Protein AF-A0A015VU08-F1 (afdb_monomer_lite)

Radius of gyration: 14.83 Å; chains: 1; bounding box: 28×35×36 Å

pLDDT: mean 81.0, std 16.5, range [40.38, 95.0]

InterPro domains:
  IPR024452 Protein of unknown function DUF3876 [PF12992] (5-62)

Structure (mmCIF, N/CA/C/O backbone):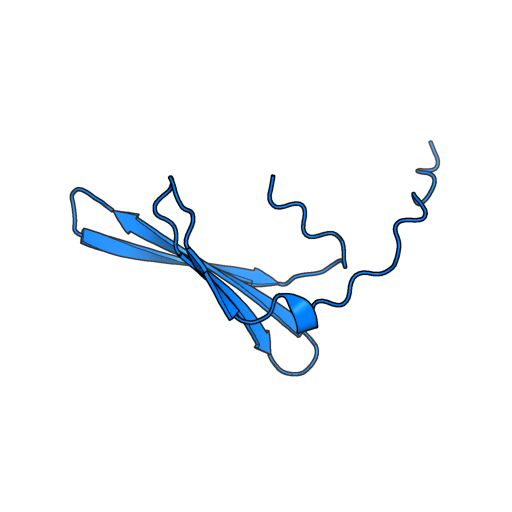
data_AF-A0A015VU08-F1
#
_entry.id   AF-A0A015VU08-F1
#
loop_
_atom_site.group_PDB
_atom_site.id
_atom_site.type_symbol
_atom_site.label_atom_id
_atom_site.label_alt_id
_atom_site.label_comp_id
_atom_site.label_asym_id
_atom_site.label_entity_id
_atom_site.label_seq_id
_atom_site.pdbx_PDB_ins_code
_atom_site.Cartn_x
_atom_site.Cartn_y
_atom_site.Cartn_z
_atom_site.occupancy
_atom_site.B_iso_or_equiv
_atom_site.auth_seq_id
_atom_site.auth_comp_id
_atom_site.auth_asym_id
_atom_site.auth_atom_id
_atom_site.pdbx_PDB_model_num
ATOM 1 N N . MET A 1 1 ? 7.387 29.648 20.100 1.00 40.38 1 MET A N 1
ATOM 2 C CA . MET A 1 1 ? 6.329 29.791 19.076 1.00 40.38 1 MET A CA 1
ATOM 3 C C . MET A 1 1 ? 5.379 28.602 19.202 1.00 40.38 1 MET A C 1
ATOM 5 O O . MET A 1 1 ? 5.808 27.479 18.973 1.00 40.38 1 MET A O 1
ATOM 9 N N . LYS A 1 2 ? 4.143 28.805 19.680 1.00 43.03 2 LYS A N 1
ATOM 10 C CA . LYS A 1 2 ? 3.143 27.727 19.789 1.00 43.03 2 LYS A CA 1
ATOM 11 C C . LYS A 1 2 ? 2.544 27.513 18.397 1.00 43.03 2 LYS A C 1
ATOM 13 O O . LYS A 1 2 ? 1.923 28.432 17.879 1.00 43.03 2 LYS A O 1
ATOM 18 N N . ARG A 1 3 ? 2.760 26.345 17.779 1.00 51.75 3 ARG A N 1
ATOM 19 C CA . ARG A 1 3 ? 2.045 25.968 16.549 1.00 51.75 3 ARG A CA 1
ATOM 20 C C . ARG A 1 3 ? 0.562 25.848 16.903 1.00 51.75 3 ARG A C 1
ATOM 22 O O . ARG A 1 3 ? 0.191 24.986 17.696 1.00 51.75 3 ARG A O 1
ATOM 29 N N . THR A 1 4 ? -0.262 26.743 16.373 1.00 49.59 4 THR A N 1
ATOM 30 C CA . THR A 1 4 ? -1.718 26.601 16.370 1.00 49.59 4 THR A CA 1
ATOM 31 C C . THR A 1 4 ? -2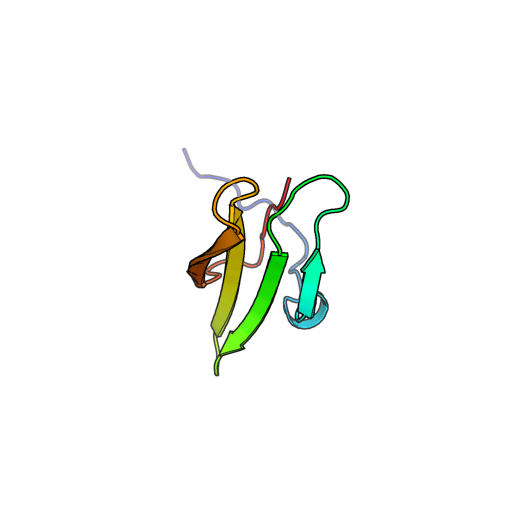.042 25.291 15.658 1.00 49.59 4 THR A C 1
ATOM 33 O O . THR A 1 4 ? -1.616 25.100 14.522 1.00 49.59 4 THR A O 1
ATOM 36 N N . LYS A 1 5 ? -2.706 24.349 16.342 1.00 58.75 5 LYS A N 1
ATOM 37 C CA . LYS A 1 5 ? -3.242 23.146 15.694 1.00 58.75 5 LYS A CA 1
ATOM 38 C C . LYS A 1 5 ? -4.272 23.636 14.681 1.00 58.75 5 LYS A C 1
ATOM 40 O O . LYS A 1 5 ? -5.335 24.100 15.083 1.00 58.75 5 LYS A O 1
ATOM 45 N N . GLU A 1 6 ? -3.917 23.625 13.403 1.00 57.44 6 GLU A N 1
ATOM 46 C CA . GLU A 1 6 ? -4.879 23.856 12.334 1.00 57.44 6 GLU A CA 1
ATOM 47 C C . GLU A 1 6 ? -5.990 22.819 12.498 1.00 57.44 6 GLU A C 1
ATOM 49 O O . GLU A 1 6 ? -5.728 21.624 12.646 1.00 57.44 6 GLU A O 1
ATOM 54 N N . ASN A 1 7 ? -7.223 23.307 12.606 1.00 56.19 7 ASN A N 1
ATOM 55 C CA . ASN A 1 7 ? -8.402 22.502 12.888 1.00 56.19 7 ASN A CA 1
ATOM 56 C C . ASN A 1 7 ? -8.860 21.849 11.579 1.00 56.19 7 ASN A C 1
ATOM 58 O O . ASN A 1 7 ? -9.905 22.189 11.028 1.00 56.19 7 ASN A O 1
ATOM 62 N N . TYR A 1 8 ? -8.005 20.997 11.014 1.00 58.94 8 TYR A N 1
ATOM 63 C CA . TYR A 1 8 ? -8.384 20.172 9.880 1.00 58.94 8 TYR A CA 1
ATOM 64 C C . TYR A 1 8 ? -9.426 19.155 10.348 1.00 58.94 8 TYR A C 1
ATOM 66 O O . TYR A 1 8 ? -9.277 18.605 11.445 1.00 58.94 8 TYR A O 1
ATOM 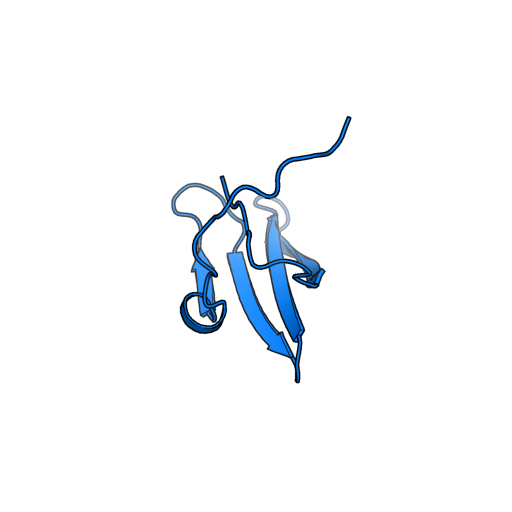74 N N . PRO A 1 9 ? -10.486 18.911 9.559 1.00 66.94 9 PRO A N 1
ATOM 75 C CA . PRO A 1 9 ? -11.421 17.842 9.868 1.00 66.94 9 PRO A CA 1
ATOM 76 C C . PRO A 1 9 ? -10.641 16.532 9.996 1.00 66.94 9 PRO A C 1
ATOM 78 O O . PRO A 1 9 ? -9.768 16.247 9.174 1.00 66.94 9 PRO A O 1
ATOM 81 N N . SER A 1 10 ? -10.943 15.758 11.039 1.00 72.12 10 SER A N 1
ATOM 82 C CA . SER A 1 10 ? -10.327 14.449 11.245 1.00 72.12 10 SER A CA 1
ATOM 83 C C . SER A 1 10 ? -10.581 13.574 10.022 1.00 72.12 10 SER A C 1
ATOM 85 O O . SER A 1 10 ? -11.730 13.438 9.585 1.00 72.12 10 SER A O 1
ATOM 87 N N . PHE A 1 11 ? -9.526 13.002 9.455 1.00 76.44 11 PHE A N 1
ATOM 88 C CA . PHE A 1 11 ? -9.613 12.206 8.238 1.00 76.44 11 PHE A CA 1
ATOM 89 C C . PHE A 1 11 ? -9.689 10.716 8.576 1.00 76.44 11 PHE A C 1
ATOM 91 O O . PHE A 1 11 ? -8.827 10.184 9.272 1.00 76.44 11 PHE A O 1
ATOM 98 N N . ASN A 1 12 ? -10.695 10.015 8.045 1.00 84.69 12 ASN A N 1
ATOM 99 C CA . ASN A 1 12 ? -10.816 8.574 8.245 1.00 84.69 12 ASN A CA 1
ATOM 100 C C . ASN A 1 12 ? -9.883 7.809 7.290 1.00 84.69 12 ASN A C 1
ATOM 102 O O . ASN A 1 12 ? -10.194 7.655 6.108 1.00 84.69 12 ASN A O 1
ATOM 106 N N . LEU A 1 13 ? -8.773 7.281 7.819 1.00 85.25 13 LEU A N 1
ATOM 107 C CA . LEU A 1 13 ? -7.795 6.486 7.060 1.00 85.25 13 LEU A CA 1
ATOM 108 C C . LEU A 1 13 ? -8.390 5.223 6.423 1.00 85.25 13 LEU A C 1
ATOM 110 O O . LEU A 1 13 ? -7.881 4.765 5.402 1.00 85.25 13 LEU A O 1
ATOM 114 N N . PHE A 1 14 ? -9.495 4.690 6.956 1.00 88.31 14 PHE A N 1
ATOM 115 C CA . PHE A 1 14 ? -10.192 3.565 6.334 1.00 88.31 14 PHE A CA 1
ATOM 116 C C . PHE A 1 14 ? -10.637 3.881 4.899 1.00 88.31 14 PHE A C 1
ATOM 118 O O . PHE A 1 14 ? -10.613 3.002 4.043 1.00 88.31 14 PHE A O 1
ATOM 125 N N . SER A 1 15 ? -10.978 5.141 4.612 1.00 89.00 15 SER A N 1
ATOM 126 C CA . SER A 1 15 ? -11.441 5.576 3.291 1.00 89.00 15 SER A CA 1
ATOM 127 C C . SER A 1 15 ? -10.367 5.506 2.199 1.00 89.00 15 SER A C 1
ATOM 129 O O . SER A 1 15 ? -10.709 5.624 1.027 1.00 89.00 15 SER A O 1
ATOM 131 N N . ILE A 1 16 ? -9.087 5.345 2.560 1.00 89.69 16 ILE A N 1
ATOM 132 C CA . ILE A 1 16 ? -7.963 5.288 1.608 1.00 89.69 16 ILE A CA 1
ATOM 133 C C . ILE A 1 16 ? -7.180 3.977 1.663 1.00 89.69 16 ILE A C 1
ATOM 135 O O . ILE A 1 16 ? -6.151 3.852 1.001 1.00 89.69 16 ILE A O 1
ATOM 139 N N . VAL A 1 17 ? -7.646 2.992 2.431 1.00 93.00 17 VAL A N 1
ATOM 140 C CA . VAL A 1 17 ? -7.064 1.647 2.406 1.00 93.00 17 VAL A CA 1
ATOM 141 C C . VAL A 1 17 ? -7.236 1.059 1.008 1.00 93.00 17 VAL A C 1
ATOM 143 O O . VAL A 1 17 ? -8.339 1.030 0.466 1.00 93.00 17 VAL A O 1
ATOM 146 N N . GLY A 1 18 ? -6.141 0.581 0.425 1.00 94.81 18 GLY A N 1
ATOM 147 C CA . GLY A 1 18 ? -6.131 0.025 -0.919 1.00 94.81 18 GLY A CA 1
ATOM 148 C C . GLY A 1 18 ? -4.786 0.162 -1.619 1.00 94.81 18 GLY A C 1
ATOM 149 O O . GLY A 1 18 ? -3.812 0.685 -1.070 1.00 94.81 18 GLY A O 1
ATOM 150 N N . THR A 1 19 ? -4.761 -0.323 -2.857 1.00 95.00 19 THR A N 1
ATOM 151 C CA . THR A 1 19 ? -3.641 -0.154 -3.782 1.00 95.00 19 THR A CA 1
ATOM 152 C C . THR A 1 19 ? -3.899 1.070 -4.647 1.00 95.00 19 THR A C 1
ATOM 154 O O . THR A 1 19 ? -4.934 1.172 -5.302 1.00 95.00 19 THR A O 1
ATOM 157 N N . TRP A 1 20 ? -2.937 1.975 -4.659 1.00 92.94 20 TRP A N 1
ATOM 158 C CA . TRP A 1 20 ? -2.939 3.214 -5.409 1.00 92.94 20 TRP A CA 1
ATOM 159 C C . TRP A 1 20 ? -1.790 3.186 -6.405 1.00 92.94 20 TRP A C 1
ATOM 161 O O . TRP A 1 20 ? -0.652 2.865 -6.065 1.00 92.94 20 TRP A O 1
ATOM 171 N N . GLU A 1 21 ? -2.086 3.542 -7.642 1.00 88.75 21 GLU A N 1
ATOM 172 C CA . GLU A 1 21 ? -1.090 3.702 -8.688 1.00 88.75 21 GLU A CA 1
ATOM 173 C C . GLU A 1 21 ? -1.067 5.170 -9.091 1.00 88.75 21 GLU A C 1
ATOM 175 O O . GLU A 1 21 ? -2.117 5.797 -9.262 1.00 88.75 21 GLU A O 1
ATOM 180 N N . SER A 1 22 ? 0.128 5.745 -9.189 1.00 83.75 22 SER A N 1
ATOM 181 C CA . SER A 1 22 ? 0.243 7.094 -9.724 1.00 83.75 22 SER A CA 1
ATOM 182 C C . SER A 1 22 ? 0.046 7.057 -11.236 1.00 83.75 22 SER A C 1
ATOM 184 O O . SER A 1 22 ? 0.544 6.177 -11.926 1.00 83.75 22 SER A O 1
ATOM 186 N N . ILE A 1 23 ? -0.674 8.048 -11.759 1.00 83.56 23 ILE A N 1
ATOM 187 C CA . ILE A 1 23 ? -0.978 8.142 -13.193 1.00 83.56 23 ILE A CA 1
ATOM 188 C C . ILE A 1 23 ? 0.298 8.404 -14.010 1.00 83.56 23 ILE A C 1
ATOM 190 O O . ILE A 1 23 ? 0.418 7.939 -15.138 1.00 83.56 23 ILE A O 1
ATOM 194 N N . ASN A 1 24 ? 1.247 9.155 -13.439 1.00 81.06 24 ASN A N 1
ATOM 195 C CA . ASN A 1 24 ? 2.430 9.650 -14.153 1.00 81.06 24 ASN A CA 1
ATOM 196 C C . ASN A 1 24 ? 3.760 9.191 -13.541 1.00 81.06 24 ASN A C 1
ATOM 198 O O . ASN A 1 24 ? 4.816 9.488 -14.096 1.00 81.06 24 ASN A O 1
ATOM 202 N N . LEU A 1 25 ? 3.735 8.532 -12.381 1.00 77.00 25 LEU A N 1
ATOM 203 C CA . LEU A 1 25 ? 4.937 8.067 -11.692 1.00 77.00 25 LEU A CA 1
ATOM 204 C C . LEU A 1 25 ? 4.833 6.567 -11.431 1.00 77.00 25 LEU A C 1
ATOM 206 O O . LEU A 1 25 ? 3.766 6.062 -11.113 1.00 77.00 25 LEU A O 1
ATOM 210 N N . ASN A 1 26 ? 5.969 5.877 -11.489 1.00 80.94 26 ASN A N 1
ATOM 211 C CA . ASN A 1 26 ? 6.073 4.463 -11.143 1.00 80.94 26 ASN A CA 1
ATOM 212 C C . ASN A 1 26 ? 6.619 4.294 -9.720 1.00 80.94 26 ASN A C 1
ATOM 214 O O . ASN A 1 26 ? 7.718 3.767 -9.521 1.00 80.94 26 ASN A O 1
ATOM 218 N N . PRO A 1 27 ? 5.855 4.730 -8.709 1.00 88.88 27 PRO A N 1
ATOM 219 C CA . PRO A 1 27 ? 5.672 3.776 -7.633 1.00 88.88 27 PRO A CA 1
ATOM 220 C C . PRO A 1 27 ? 4.205 3.416 -7.418 1.00 88.88 27 PRO A C 1
ATOM 222 O O . PRO A 1 27 ? 3.310 4.262 -7.451 1.00 88.88 27 PRO A O 1
ATOM 225 N N . THR A 1 28 ? 3.986 2.140 -7.116 1.00 92.12 28 THR A N 1
ATOM 226 C CA . THR A 1 28 ? 2.724 1.651 -6.565 1.00 92.12 28 THR A CA 1
ATOM 227 C C . THR A 1 28 ? 2.734 1.896 -5.063 1.00 92.12 28 THR A C 1
ATOM 229 O O . THR A 1 28 ? 3.709 1.585 -4.376 1.00 92.12 28 THR A O 1
ATOM 232 N N . VAL A 1 29 ? 1.649 2.448 -4.543 1.00 93.38 29 VAL A N 1
ATOM 233 C CA . VAL A 1 29 ? 1.452 2.725 -3.125 1.00 93.38 29 VAL A CA 1
ATOM 234 C C . VAL A 1 29 ? 0.390 1.777 -2.584 1.00 93.38 29 VAL A C 1
ATOM 236 O O . VAL A 1 29 ? -0.645 1.576 -3.205 1.00 93.38 29 VAL A O 1
ATOM 239 N N . ILE A 1 30 ? 0.625 1.186 -1.421 1.00 94.69 30 ILE A N 1
ATOM 240 C CA . ILE A 1 30 ? -0.331 0.306 -0.751 1.00 94.69 30 ILE A CA 1
ATOM 241 C C . ILE A 1 30 ? -0.553 0.852 0.650 1.00 94.69 30 ILE A C 1
ATOM 243 O O . ILE A 1 30 ? 0.393 0.986 1.424 1.00 94.69 30 ILE A O 1
ATOM 247 N N . ILE A 1 31 ? -1.805 1.153 0.974 1.00 94.38 31 ILE A N 1
ATOM 248 C CA . ILE A 1 31 ? -2.218 1.562 2.314 1.00 94.38 31 ILE A CA 1
ATOM 249 C C . ILE A 1 31 ? -3.034 0.424 2.898 1.00 94.38 31 ILE A C 1
ATOM 251 O O . ILE A 1 31 ? -4.053 0.035 2.329 1.00 94.38 31 ILE A O 1
ATOM 255 N N . TYR A 1 32 ? -2.597 -0.118 4.028 1.00 94.75 32 TYR A N 1
ATOM 256 C CA . TYR A 1 32 ? -3.275 -1.233 4.675 1.00 94.75 32 TYR A CA 1
ATOM 257 C C . TYR A 1 32 ? -3.279 -1.079 6.187 1.00 94.75 32 TYR A C 1
ATOM 259 O O . TYR A 1 32 ? -2.441 -0.403 6.780 1.00 94.75 32 TYR A O 1
ATOM 267 N N . ARG A 1 33 ? -4.271 -1.709 6.810 1.00 93.00 33 ARG A N 1
ATOM 268 C CA . ARG A 1 33 ? -4.385 -1.773 8.260 1.00 93.00 33 ARG A CA 1
ATOM 269 C C . ARG A 1 33 ? -3.603 -2.981 8.769 1.00 93.00 33 ARG A C 1
ATOM 271 O O . ARG A 1 33 ? -3.798 -4.085 8.265 1.00 93.00 33 ARG A O 1
ATOM 278 N N . ASN A 1 34 ? -2.765 -2.762 9.773 1.00 92.75 34 ASN A N 1
ATOM 279 C CA . ASN A 1 34 ? -2.071 -3.801 10.520 1.00 92.75 34 ASN A CA 1
ATOM 280 C C . ASN A 1 34 ? -2.470 -3.669 11.995 1.00 92.75 34 ASN A C 1
ATOM 282 O O . ASN A 1 34 ? -2.006 -2.771 12.690 1.00 92.75 34 ASN A O 1
ATOM 286 N N . ASP A 1 35 ? -3.393 -4.518 12.444 1.00 90.31 35 ASP A N 1
ATOM 287 C CA . ASP A 1 35 ? -4.025 -4.449 13.766 1.00 90.31 35 ASP A CA 1
ATOM 288 C C . ASP A 1 35 ? -4.666 -3.082 14.081 1.00 90.31 35 ASP A C 1
ATOM 290 O O . ASP A 1 35 ? -5.773 -2.782 13.615 1.00 90.31 35 ASP A O 1
ATOM 294 N N . ASN A 1 36 ? -4.001 -2.251 14.883 1.00 87.75 36 ASN A N 1
ATOM 295 C CA . ASN A 1 36 ? -4.476 -0.920 15.274 1.00 87.75 36 ASN A CA 1
ATOM 296 C C . ASN A 1 36 ? -3.799 0.216 14.502 1.00 87.75 36 ASN A C 1
ATOM 298 O O . ASN A 1 36 ? -4.266 1.351 14.587 1.00 87.75 36 ASN A O 1
ATOM 302 N N . ASP A 1 37 ? -2.776 -0.100 13.712 1.00 89.31 37 ASP A N 1
ATOM 303 C CA . ASP A 1 37 ? -1.984 0.876 12.981 1.00 89.31 37 ASP A CA 1
ATOM 304 C C . ASP A 1 37 ? -2.302 0.826 11.485 1.00 89.31 37 ASP A C 1
ATOM 306 O O . ASP A 1 37 ? -2.800 -0.167 10.941 1.00 89.31 37 ASP A O 1
ATOM 310 N N . TYR A 1 38 ? -2.000 1.924 10.799 1.00 92.06 38 TYR A N 1
ATOM 311 C CA . TYR A 1 38 ? -2.035 1.983 9.345 1.00 92.06 38 TYR A CA 1
ATOM 312 C C . TYR A 1 38 ? -0.610 2.035 8.815 1.00 92.06 38 TYR A C 1
ATOM 314 O O . TYR A 1 38 ? 0.209 2.839 9.264 1.00 92.06 38 TYR A O 1
ATOM 322 N N . LEU A 1 39 ? -0.330 1.181 7.838 1.00 93.50 39 LEU A N 1
ATOM 323 C CA . LEU A 1 39 ? 0.956 1.096 7.172 1.00 93.50 39 LEU A CA 1
ATOM 324 C C . LEU A 1 39 ? 0.829 1.580 5.728 1.00 93.50 39 LEU A C 1
ATOM 326 O O . LEU A 1 39 ? -0.155 1.312 5.037 1.00 93.50 39 LEU A O 1
ATOM 330 N N . LEU A 1 40 ? 1.861 2.291 5.290 1.00 93.88 40 LEU A N 1
ATOM 331 C CA . LEU A 1 40 ? 2.061 2.766 3.932 1.00 93.88 40 LEU A CA 1
ATOM 332 C C . LEU A 1 40 ? 3.261 2.027 3.347 1.00 93.88 40 LEU A C 1
ATOM 334 O O . LEU A 1 40 ? 4.384 2.216 3.810 1.00 93.88 40 LEU A O 1
ATOM 338 N N . SER A 1 41 ? 3.045 1.229 2.310 1.00 94.19 41 SER A N 1
ATOM 339 C CA . SER A 1 41 ? 4.122 0.630 1.527 1.00 94.19 41 SER A CA 1
ATOM 340 C C . SER A 1 41 ? 4.237 1.313 0.171 1.00 94.19 41 SER A C 1
ATOM 342 O O . SER A 1 41 ? 3.241 1.523 -0.513 1.00 94.19 41 SER A O 1
ATOM 344 N N . ILE A 1 42 ? 5.460 1.643 -0.230 1.00 93.88 42 ILE A N 1
ATOM 345 C CA . ILE A 1 42 ? 5.787 2.209 -1.538 1.00 93.88 42 ILE A CA 1
ATOM 346 C C . ILE A 1 42 ? 6.664 1.197 -2.262 1.00 93.88 42 ILE A C 1
ATOM 348 O O . ILE A 1 42 ? 7.692 0.777 -1.734 1.00 93.88 42 ILE A O 1
ATOM 352 N N . ILE A 1 43 ? 6.258 0.801 -3.463 1.00 92.88 43 ILE A N 1
ATOM 353 C CA . ILE A 1 43 ? 6.989 -0.133 -4.313 1.00 92.88 43 ILE A CA 1
ATOM 354 C C . ILE A 1 43 ? 7.459 0.636 -5.537 1.00 92.88 43 ILE A C 1
ATOM 356 O O . ILE A 1 43 ? 6.665 0.979 -6.410 1.00 92.88 43 ILE A O 1
ATOM 360 N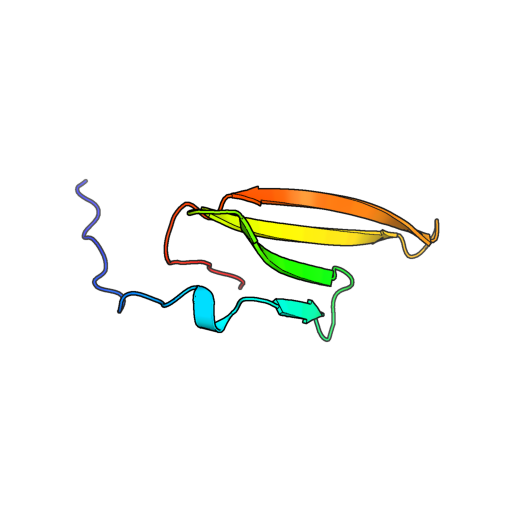 N . TYR A 1 44 ? 8.762 0.893 -5.602 1.00 91.19 44 TYR A N 1
ATOM 361 C CA . TYR A 1 44 ? 9.396 1.432 -6.798 1.00 91.19 44 TYR A CA 1
ATOM 362 C C . TYR A 1 44 ? 9.905 0.280 -7.659 1.00 91.19 44 TYR A C 1
ATOM 364 O O . TYR A 1 44 ? 10.644 -0.570 -7.165 1.00 91.19 44 TYR A O 1
ATOM 372 N N . VAL A 1 45 ? 9.549 0.252 -8.941 1.00 90.31 45 VAL A N 1
ATOM 373 C CA . VAL A 1 45 ? 10.112 -0.713 -9.893 1.00 90.31 45 VAL A CA 1
ATOM 374 C C . VAL A 1 45 ? 11.082 0.026 -10.798 1.00 90.31 45 VAL A C 1
ATOM 376 O O . VAL A 1 45 ? 10.698 0.948 -11.513 1.00 90.31 45 VAL A O 1
ATOM 379 N N . SER A 1 46 ? 12.349 -0.382 -10.775 1.00 88.62 46 SER A N 1
ATOM 380 C CA . SER A 1 46 ? 13.356 0.191 -11.663 1.00 88.62 46 SER A CA 1
ATOM 381 C C . SER A 1 46 ? 12.997 -0.096 -13.11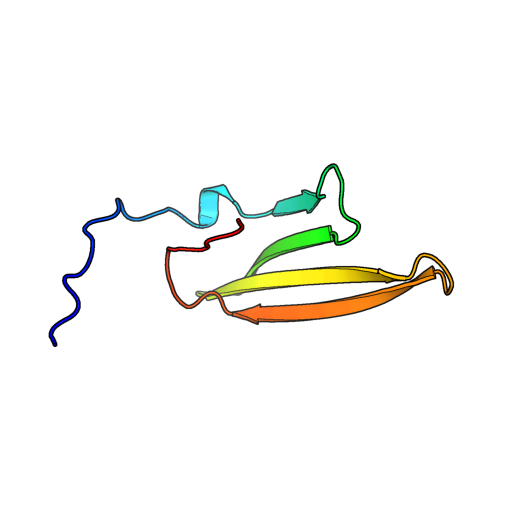8 1.00 88.62 46 SER A C 1
ATOM 383 O O . SER A 1 46 ? 12.821 -1.249 -13.517 1.00 88.62 46 SER A O 1
ATOM 385 N N . GLU A 1 47 ? 12.946 0.947 -13.942 1.00 87.19 47 GLU A N 1
ATOM 386 C CA . GLU A 1 47 ? 12.653 0.787 -15.366 1.00 87.19 47 GLU A CA 1
ATOM 387 C C . GLU A 1 47 ? 13.733 -0.015 -16.098 1.00 87.19 47 GLU A C 1
ATOM 389 O O . GLU A 1 47 ? 13.407 -0.761 -17.026 1.00 87.19 47 GLU A O 1
ATOM 394 N N . THR A 1 48 ? 14.992 0.109 -15.662 1.00 92.12 48 THR A N 1
ATOM 395 C CA . THR A 1 48 ? 16.157 -0.517 -16.296 1.00 92.12 48 THR A CA 1
ATOM 396 C C . THR A 1 48 ? 16.373 -1.947 -15.825 1.00 92.12 48 THR A C 1
ATOM 398 O O . THR A 1 48 ? 16.528 -2.838 -16.655 1.00 92.12 48 THR A O 1
ATOM 401 N N . THR A 1 49 ? 16.364 -2.195 -14.513 1.00 94.06 49 THR A N 1
ATOM 402 C CA . THR A 1 49 ? 16.638 -3.538 -13.973 1.00 94.06 49 THR A CA 1
ATOM 403 C C . THR A 1 49 ? 15.383 -4.392 -13.825 1.00 94.06 49 THR A C 1
ATOM 405 O O . THR A 1 49 ? 15.497 -5.591 -13.587 1.00 94.06 49 THR A O 1
ATOM 408 N N . LYS A 1 50 ? 14.187 -3.791 -13.941 1.00 90.75 50 LYS A N 1
ATOM 409 C CA . LYS A 1 50 ? 12.885 -4.418 -13.640 1.00 90.75 50 LYS A CA 1
ATOM 410 C C . LYS A 1 50 ? 12.779 -4.975 -12.216 1.00 90.75 50 LYS A C 1
ATOM 412 O O . LYS A 1 50 ? 11.863 -5.736 -11.918 1.00 90.75 50 LYS A O 1
ATOM 417 N N . GLN A 1 51 ? 13.690 -4.588 -11.324 1.00 92.88 51 GLN A N 1
ATOM 418 C CA . GLN A 1 51 ? 13.675 -4.997 -9.927 1.00 92.88 51 GLN A CA 1
ATOM 419 C C . GLN A 1 51 ? 12.795 -4.055 -9.103 1.00 92.88 51 GLN A C 1
ATOM 421 O O . GLN A 1 51 ? 12.835 -2.836 -9.285 1.00 92.88 51 GLN A O 1
ATOM 426 N N . ALA A 1 52 ? 12.029 -4.632 -8.178 1.00 90.56 52 ALA A N 1
ATOM 427 C CA . ALA A 1 52 ? 11.224 -3.893 -7.218 1.00 90.56 52 ALA A CA 1
ATOM 428 C C . ALA A 1 52 ? 12.018 -3.582 -5.937 1.00 90.56 52 ALA A C 1
ATOM 430 O O . ALA A 1 52 ? 12.720 -4.443 -5.403 1.00 90.56 52 ALA A O 1
ATOM 431 N N . SER A 1 53 ? 11.842 -2.366 -5.429 1.00 93.06 53 SER A N 1
ATOM 432 C CA . SER A 1 53 ? 12.402 -1.861 -4.178 1.00 93.06 53 SER A CA 1
ATOM 433 C C . SER A 1 53 ? 11.259 -1.380 -3.278 1.00 93.06 53 SER A C 1
ATOM 435 O O . SER A 1 53 ? 10.737 -0.282 -3.499 1.00 93.06 53 SER A O 1
ATOM 437 N N . PRO A 1 54 ? 10.828 -2.197 -2.301 1.00 93.56 54 PRO A N 1
ATOM 438 C CA . PRO A 1 54 ? 9.772 -1.823 -1.370 1.00 93.56 54 PRO A CA 1
ATOM 439 C C . PRO A 1 54 ? 10.314 -1.048 -0.158 1.00 93.56 54 PRO A C 1
ATOM 441 O O . PRO A 1 54 ? 11.391 -1.349 0.356 1.00 93.56 54 PRO A O 1
ATOM 444 N N . ALA A 1 55 ? 9.525 -0.100 0.344 1.00 94.56 55 ALA A N 1
ATOM 445 C CA . ALA A 1 55 ? 9.726 0.560 1.633 1.00 94.56 55 ALA A CA 1
ATOM 446 C C . ALA A 1 55 ? 8.389 0.675 2.376 1.00 94.56 55 ALA A C 1
ATOM 448 O O . ALA A 1 55 ? 7.375 0.986 1.755 1.00 94.56 55 ALA A O 1
ATOM 449 N N . THR A 1 56 ? 8.383 0.434 3.689 1.00 94.50 56 THR A N 1
ATOM 450 C CA . THR A 1 56 ? 7.170 0.459 4.523 1.00 94.50 56 THR A CA 1
ATOM 451 C C . THR A 1 56 ? 7.319 1.469 5.654 1.00 94.50 56 THR A C 1
ATOM 453 O O . THR A 1 56 ? 8.355 1.513 6.315 1.00 94.50 56 THR A O 1
ATOM 456 N N . TYR A 1 57 ? 6.267 2.252 5.882 1.00 91.56 57 TYR A N 1
ATOM 457 C CA . TYR A 1 57 ? 6.193 3.319 6.873 1.00 91.56 57 TYR A CA 1
ATOM 458 C C . TYR A 1 57 ? 4.929 3.182 7.718 1.00 91.56 57 TYR A C 1
ATOM 460 O O . TYR A 1 57 ? 3.887 2.751 7.229 1.00 91.56 57 TYR A O 1
ATOM 468 N N . GLU A 1 58 ? 5.012 3.599 8.976 1.00 90.75 58 GLU A N 1
ATOM 469 C CA . GLU A 1 58 ? 3.868 3.697 9.880 1.00 90.75 58 GLU A CA 1
ATOM 470 C C . GLU A 1 58 ? 3.229 5.089 9.784 1.00 90.75 58 GLU A C 1
ATOM 472 O O . GLU A 1 58 ? 3.922 6.113 9.805 1.00 90.75 58 GLU A O 1
ATOM 477 N N . ILE A 1 59 ? 1.902 5.145 9.674 1.00 88.06 59 ILE A N 1
ATOM 478 C CA . ILE A 1 59 ? 1.155 6.400 9.579 1.00 88.06 59 ILE A CA 1
ATOM 479 C C . ILE A 1 59 ? 0.834 6.902 10.991 1.00 88.06 59 ILE A C 1
ATOM 481 O O . ILE A 1 59 ? -0.106 6.440 11.628 1.00 88.06 59 ILE A O 1
ATOM 485 N N . GLN A 1 60 ? 1.588 7.899 11.468 1.00 77.25 60 GLN A N 1
ATOM 486 C CA . GLN A 1 60 ? 1.432 8.431 12.833 1.00 77.25 60 GLN A CA 1
ATOM 487 C C . GLN A 1 60 ? 0.415 9.587 12.986 1.00 77.25 60 GLN A C 1
ATOM 489 O O . GLN A 1 60 ? 0.144 10.013 14.110 1.00 77.25 60 GLN A O 1
ATOM 494 N N . LYS A 1 61 ? -0.143 10.148 11.897 1.00 68.06 61 LYS A N 1
ATOM 495 C CA . LYS A 1 61 ? -1.134 11.252 11.931 1.00 68.06 61 LYS A CA 1
ATOM 496 C C . LYS A 1 61 ? -2.141 11.172 10.783 1.00 68.06 61 LYS A C 1
ATOM 498 O O . LYS A 1 61 ? -1.769 10.843 9.665 1.00 68.06 61 LYS A O 1
ATOM 503 N N . GLU A 1 62 ? -3.371 11.627 11.038 1.00 60.06 62 GLU A N 1
ATOM 504 C CA . GLU A 1 62 ? -4.477 11.775 10.064 1.00 60.06 62 GLU A CA 1
ATOM 505 C C . GLU A 1 62 ? -4.217 12.794 8.932 1.00 60.06 62 GLU A C 1
ATOM 507 O O . GLU A 1 62 ? -5.106 13.077 8.136 1.00 60.06 62 GLU A O 1
ATOM 512 N N . VAL A 1 63 ? -3.012 13.362 8.838 1.00 53.22 63 VAL A N 1
ATOM 513 C CA . VAL A 1 63 ? -2.619 14.214 7.711 1.00 53.22 63 VAL A CA 1
ATOM 514 C C . VAL A 1 63 ? -1.545 13.484 6.926 1.00 53.22 63 VAL A C 1
ATOM 516 O O . VAL A 1 63 ? -0.347 13.634 7.158 1.00 53.22 63 VAL A O 1
ATOM 519 N N . VAL A 1 64 ? -2.013 12.664 5.996 1.00 52.59 64 VAL A N 1
ATOM 520 C CA . VAL A 1 64 ? -1.206 12.103 4.921 1.00 52.59 64 VAL A CA 1
ATOM 521 C C . VAL A 1 64 ? -1.230 13.136 3.790 1.00 52.59 64 VAL A C 1
ATOM 523 O O . VAL A 1 64 ? -2.126 13.144 2.952 1.00 52.59 64 VAL A O 1
ATOM 526 N N . CYS A 1 65 ? -0.282 14.080 3.808 1.00 48.38 65 CYS A N 1
ATOM 527 C CA . CYS A 1 65 ? -0.040 14.950 2.656 1.00 48.38 65 CYS A CA 1
ATOM 528 C C . CYS A 1 65 ? 0.734 14.146 1.609 1.00 48.38 65 CYS A C 1
ATOM 530 O O . CYS A 1 65 ? 1.958 14.060 1.675 1.00 48.38 65 CYS A O 1
ATOM 532 N N . ILE A 1 66 ? 0.012 13.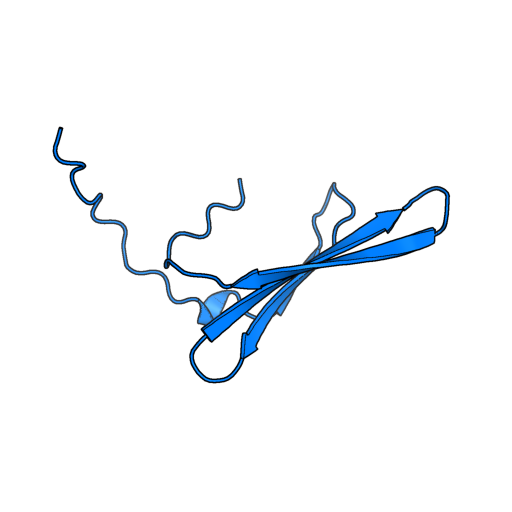549 0.665 1.00 51.25 66 ILE A N 1
ATOM 533 C CA . ILE A 1 66 ? 0.582 13.076 -0.599 1.00 51.25 66 ILE A CA 1
ATOM 534 C C . ILE A 1 66 ? 0.310 14.210 -1.591 1.00 51.25 66 ILE A C 1
ATOM 536 O O . ILE A 1 66 ? -0.779 14.287 -2.155 1.00 51.25 66 ILE A O 1
ATOM 540 N N . LEU A 1 67 ? 1.242 15.163 -1.675 1.00 41.31 67 LEU A N 1
ATOM 541 C CA . LEU A 1 67 ? 1.270 16.213 -2.701 1.00 41.31 67 LEU A CA 1
ATOM 542 C C . LEU A 1 67 ? 2.352 15.872 -3.723 1.00 41.31 67 LEU A C 1
ATOM 544 O O . LEU A 1 67 ? 3.445 15.457 -3.274 1.00 41.31 67 LEU A O 1
#

Secondary structure (DSSP, 8-state):
-------PPPP-GGGG-EEEE-SSS-EEEEEEEETTEEEEEEEEE-TTT--EEEEEEE--SS-----

Foldseek 3Di:
DDPDPDCDPQADLVVVAAWDDDPPDPWIWGWHDDPPWIKIKIWHQDPVVRDIDIDMDTDPGSDPPPD

Sequence (67 aa):
MKRTKENYPSFNLFSIVGTWESINLNPTVIIYRNDNDYLLSIIYVSETTKQASPATYEIQKEVVCIL

Organism: NCBI:txid1339316